Protein AF-A0A8S2TJJ0-F1 (afdb_monomer)

Radius of gyration: 12.27 Å; Cα contacts (8 Å, |Δi|>4): 51; chains: 1; bounding box: 29×28×30 Å

Solvent-accessible surface area (backbone atoms only — not comparable to full-atom values): 4089 Å² total; per-residue (Å²): 109,72,68,61,51,39,71,80,20,79,82,53,46,41,38,63,69,53,51,42,51,55,49,38,70,77,41,76,89,56,76,44,70,65,52,41,52,54,52,47,59,67,31,26,78,85,68,81,67,42,32,37,63,65,35,49,50,49,46,49,50,63,66,66,65,72,69,92,124

Structure (mmCIF, N/CA/C/O backbone):
data_AF-A0A8S2TJJ0-F1
#
_entry.id   AF-A0A8S2TJJ0-F1
#
loop_
_atom_site.group_PDB
_atom_site.id
_atom_site.type_symbol
_atom_site.label_atom_id
_atom_site.label_alt_id
_atom_site.label_comp_id
_atom_site.label_asym_id
_atom_site.label_entity_id
_atom_site.label_seq_id
_atom_site.pdbx_PDB_ins_code
_atom_site.Cartn_x
_atom_site.Cartn_y
_atom_site.Cartn_z
_atom_site.occupancy
_atom_site.B_iso_or_equiv
_atom_site.auth_seq_id
_atom_site.auth_comp_id
_atom_site.auth_asym_id
_atom_site.auth_atom_id
_atom_site.pdbx_PDB_model_num
ATOM 1 N N . MET A 1 1 ? 9.114 1.740 -13.733 1.00 58.78 1 MET A N 1
ATOM 2 C CA . MET A 1 1 ? 8.382 1.404 -12.489 1.00 58.78 1 MET A CA 1
ATOM 3 C C . MET A 1 1 ? 9.305 1.119 -11.304 1.00 58.78 1 MET A C 1
ATOM 5 O O . MET A 1 1 ? 9.185 1.830 -10.319 1.00 58.78 1 MET A O 1
ATOM 9 N N . ARG A 1 2 ? 10.285 0.202 -11.393 1.00 59.31 2 ARG A N 1
ATOM 10 C CA . ARG A 1 2 ? 11.180 -0.144 -10.260 1.00 59.31 2 ARG A CA 1
ATOM 11 C C . ARG A 1 2 ? 12.000 1.020 -9.678 1.00 59.31 2 ARG A C 1
ATOM 13 O O . ARG A 1 2 ? 12.101 1.156 -8.467 1.00 59.31 2 ARG A O 1
ATOM 20 N N . LEU A 1 3 ? 12.517 1.903 -10.534 1.00 61.41 3 LEU A N 1
ATOM 21 C CA . LEU A 1 3 ? 13.281 3.085 -10.105 1.00 61.41 3 LEU A CA 1
ATOM 22 C C . LEU A 1 3 ? 12.419 4.154 -9.418 1.00 61.41 3 LEU A C 1
ATOM 24 O O . LEU A 1 3 ? 12.910 4.846 -8.536 1.00 61.41 3 LEU A O 1
ATOM 28 N N . GLY A 1 4 ? 11.148 4.289 -9.812 1.00 67.25 4 GLY A N 1
ATOM 29 C CA . GLY A 1 4 ? 10.225 5.225 -9.163 1.00 67.25 4 GLY A CA 1
ATOM 30 C C . GLY A 1 4 ? 9.906 4.773 -7.741 1.00 67.25 4 GLY A C 1
ATOM 31 O O . GLY A 1 4 ? 10.009 5.559 -6.811 1.00 67.25 4 GLY A O 1
ATOM 32 N N . PHE A 1 5 ? 9.640 3.476 -7.574 1.00 68.62 5 PHE A N 1
ATOM 33 C CA . PHE A 1 5 ? 9.379 2.878 -6.268 1.00 68.62 5 PHE A CA 1
ATOM 34 C C . PHE A 1 5 ? 10.594 2.962 -5.333 1.00 68.62 5 PHE A C 1
ATOM 36 O O . PHE A 1 5 ? 10.456 3.401 -4.201 1.00 68.62 5 PHE A O 1
ATOM 43 N N . LEU A 1 6 ? 11.802 2.638 -5.812 1.00 69.62 6 LEU A N 1
ATOM 44 C CA . LEU A 1 6 ? 13.029 2.741 -5.004 1.00 69.62 6 LEU A CA 1
ATOM 45 C C . LEU A 1 6 ? 13.429 4.184 -4.662 1.00 69.62 6 LEU A C 1
ATOM 47 O O . LEU A 1 6 ? 14.120 4.406 -3.671 1.00 69.62 6 LEU A O 1
ATOM 51 N N . ARG A 1 7 ? 13.015 5.172 -5.465 1.00 69.25 7 ARG A N 1
ATOM 52 C CA . ARG A 1 7 ? 13.264 6.590 -5.171 1.00 69.25 7 ARG A CA 1
ATOM 53 C C . ARG A 1 7 ? 12.407 7.083 -4.008 1.00 69.25 7 ARG A C 1
ATOM 55 O O . ARG A 1 7 ? 12.897 7.845 -3.183 1.00 69.25 7 ARG A O 1
ATOM 62 N N . ASP A 1 8 ? 11.154 6.647 -3.952 1.00 68.00 8 ASP A N 1
ATOM 63 C CA . ASP A 1 8 ? 10.225 6.989 -2.873 1.00 68.00 8 ASP A CA 1
ATOM 64 C C . ASP A 1 8 ? 10.390 6.063 -1.650 1.00 68.00 8 ASP A C 1
ATOM 66 O O . ASP A 1 8 ? 10.111 6.459 -0.519 1.00 68.00 8 ASP A O 1
ATOM 70 N N . CYS A 1 9 ? 10.895 4.843 -1.853 1.00 70.00 9 CYS A N 1
ATOM 71 C CA . CYS A 1 9 ? 11.126 3.827 -0.826 1.00 70.00 9 CYS A CA 1
ATOM 72 C C . CYS A 1 9 ? 12.519 3.194 -0.9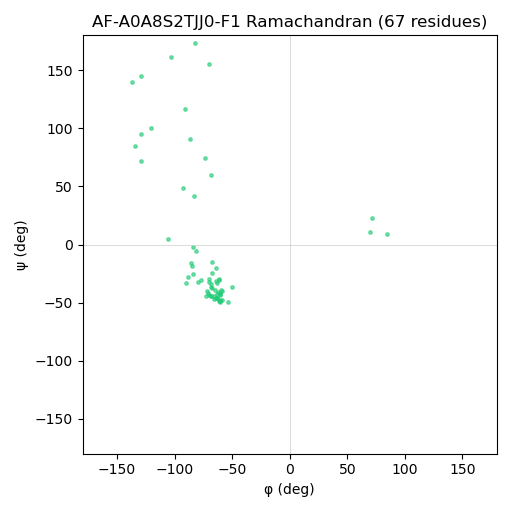89 1.00 70.00 9 CYS A C 1
ATOM 74 O O . CYS A 1 9 ? 12.650 2.120 -1.583 1.00 70.00 9 CYS A O 1
ATOM 76 N N . PRO A 1 10 ? 13.578 3.815 -0.435 1.00 71.62 10 PRO A N 1
ATOM 77 C CA . PRO A 1 10 ? 14.955 3.336 -0.589 1.00 71.62 10 PRO A CA 1
ATOM 78 C C . PRO A 1 10 ? 15.201 1.960 0.047 1.00 71.62 10 PRO A C 1
ATOM 80 O O . PRO A 1 10 ? 16.133 1.265 -0.346 1.00 71.62 10 PRO A O 1
ATOM 83 N N . ASN A 1 11 ? 14.341 1.540 0.982 1.00 74.50 11 ASN A N 1
ATOM 84 C CA . ASN A 1 11 ? 14.365 0.205 1.584 1.00 74.50 11 ASN A CA 1
ATOM 85 C C . ASN A 1 11 ? 13.636 -0.868 0.752 1.00 74.50 11 ASN A C 1
ATOM 87 O O . ASN A 1 11 ? 13.599 -2.024 1.163 1.00 74.50 11 ASN A O 1
ATOM 91 N N . GLY A 1 12 ? 13.024 -0.505 -0.382 1.00 78.31 12 GLY A N 1
ATOM 92 C CA . GLY A 1 12 ? 12.262 -1.436 -1.222 1.00 78.31 12 GLY A CA 1
ATOM 93 C C . GLY A 1 12 ? 10.946 -1.925 -0.608 1.00 78.31 12 GLY A C 1
ATOM 94 O O . GLY A 1 12 ? 10.337 -2.841 -1.151 1.00 78.31 12 GLY A O 1
ATOM 95 N N . LYS A 1 13 ? 10.510 -1.307 0.494 1.00 82.38 13 LYS A N 1
ATOM 96 C CA . LYS A 1 13 ? 9.257 -1.583 1.198 1.00 82.38 13 LYS A CA 1
ATOM 97 C C . LYS A 1 13 ? 8.501 -0.290 1.431 1.00 82.38 13 LYS A C 1
ATOM 99 O O . LYS A 1 13 ? 9.125 0.745 1.675 1.00 82.38 13 LYS A O 1
ATOM 104 N N . LEU A 1 14 ? 7.180 -0.372 1.364 1.00 84.75 14 LEU A N 1
ATOM 105 C CA . LEU A 1 14 ? 6.286 0.764 1.491 1.00 84.75 14 LEU A CA 1
ATOM 106 C C . LEU A 1 14 ? 5.354 0.531 2.682 1.00 84.75 14 LEU A C 1
ATOM 108 O O . LEU A 1 14 ? 4.382 -0.219 2.612 1.00 84.75 14 LEU A O 1
ATOM 112 N N . ASP A 1 15 ? 5.677 1.167 3.805 1.00 83.50 15 ASP A N 1
ATOM 113 C CA . ASP A 1 15 ? 4.896 1.049 5.034 1.00 83.50 15 ASP A CA 1
ATOM 114 C C . ASP A 1 15 ? 3.543 1.754 4.914 1.00 83.50 15 ASP A C 1
ATOM 116 O O . ASP A 1 15 ? 3.390 2.765 4.220 1.00 83.50 15 ASP A O 1
ATOM 120 N N . LYS A 1 16 ? 2.563 1.317 5.707 1.00 81.69 16 LYS A N 1
ATOM 121 C CA . LYS A 1 16 ? 1.205 1.891 5.738 1.00 81.69 16 LYS A CA 1
ATOM 122 C C . LYS A 1 16 ? 1.166 3.413 5.883 1.00 81.69 16 LYS A C 1
ATOM 124 O O . LYS A 1 16 ? 0.331 4.089 5.273 1.00 81.69 16 LYS A O 1
ATOM 129 N N . LYS A 1 17 ? 2.090 3.975 6.671 1.00 82.19 17 LYS A N 1
ATOM 130 C CA . LYS A 1 17 ? 2.242 5.430 6.832 1.00 82.19 17 LYS A CA 1
ATOM 131 C C . LYS A 1 17 ? 2.694 6.104 5.536 1.00 82.19 17 LYS A C 1
ATOM 133 O O . LYS A 1 17 ? 2.136 7.137 5.176 1.00 82.19 17 LYS A O 1
ATOM 138 N N . GLN A 1 18 ? 3.671 5.519 4.845 1.00 82.12 18 GLN A N 1
ATOM 139 C CA . GLN A 1 18 ? 4.182 6.034 3.576 1.00 82.12 18 GLN A CA 1
ATOM 140 C C . GLN A 1 18 ? 3.135 5.895 2.474 1.00 82.12 18 GLN A C 1
ATOM 142 O O . GLN A 1 18 ? 2.866 6.876 1.789 1.00 82.12 18 GLN A O 1
ATOM 147 N N . PHE A 1 19 ? 2.455 4.748 2.382 1.00 82.06 19 PHE A N 1
ATOM 148 C CA . PHE A 1 19 ? 1.344 4.538 1.448 1.00 82.06 19 PHE A CA 1
ATOM 149 C C . PHE A 1 19 ? 0.275 5.619 1.602 1.00 82.06 19 PHE A C 1
ATOM 151 O O . PHE A 1 19 ? -0.107 6.277 0.637 1.00 82.06 19 PHE A O 1
ATOM 158 N N . THR A 1 20 ? -0.148 5.870 2.842 1.00 81.12 20 THR A N 1
ATOM 159 C CA . THR A 1 20 ? -1.160 6.887 3.143 1.00 81.12 20 THR A CA 1
ATOM 160 C C . THR A 1 20 ? -0.673 8.298 2.805 1.00 81.12 20 THR A C 1
ATOM 162 O O . THR A 1 20 ? -1.450 9.105 2.297 1.00 81.12 20 THR A O 1
ATOM 165 N N . ALA A 1 21 ? 0.598 8.617 3.069 1.00 80.69 21 ALA A N 1
ATOM 166 C CA . ALA A 1 21 ? 1.179 9.922 2.753 1.00 80.69 21 ALA A CA 1
ATOM 167 C C . ALA A 1 21 ? 1.249 10.165 1.238 1.00 80.69 21 ALA A C 1
ATOM 169 O O . ALA A 1 21 ? 0.798 11.207 0.763 1.00 80.69 21 ALA A O 1
ATOM 170 N N . VAL A 1 22 ? 1.736 9.177 0.483 1.00 79.31 22 VAL A N 1
ATOM 171 C CA . VAL A 1 22 ? 1.792 9.209 -0.982 1.00 79.31 22 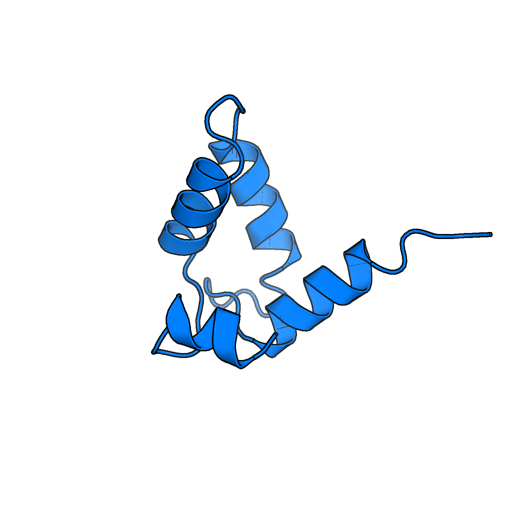VAL A CA 1
ATOM 172 C C . VAL A 1 22 ? 0.379 9.354 -1.550 1.00 79.31 22 VAL A C 1
ATOM 174 O O . VAL A 1 22 ? 0.120 10.258 -2.340 1.00 79.31 22 VAL A O 1
ATOM 177 N N . TYR A 1 23 ? -0.578 8.551 -1.082 1.00 77.31 23 TYR A N 1
ATOM 178 C CA . TYR A 1 23 ? -1.964 8.607 -1.551 1.00 77.31 23 TYR A CA 1
ATOM 179 C C . TYR A 1 23 ? -2.640 9.956 -1.257 1.00 77.31 23 TYR A C 1
ATOM 181 O O . TYR A 1 23 ? -3.319 10.509 -2.122 1.00 77.31 23 TYR A O 1
ATOM 189 N N . LYS A 1 24 ? -2.417 10.537 -0.069 1.00 77.06 24 LYS A N 1
ATOM 190 C CA . LYS A 1 24 ? -2.902 11.885 0.286 1.00 77.06 24 LYS A CA 1
ATOM 191 C C . LYS A 1 24 ? -2.275 12.984 -0.572 1.00 77.06 24 LYS A C 1
ATOM 193 O O . LYS A 1 24 ? -2.937 13.982 -0.831 1.00 77.06 24 LYS A O 1
ATOM 198 N N . GLN A 1 25 ? -1.034 12.808 -1.027 1.00 77.00 25 GLN A N 1
ATOM 199 C CA . GLN A 1 25 ? -0.378 13.756 -1.930 1.00 77.00 25 GLN A CA 1
ATOM 200 C C . GLN A 1 25 ? -1.025 13.761 -3.323 1.00 77.00 25 GLN A C 1
ATOM 202 O O . GLN A 1 25 ? -1.159 14.821 -3.928 1.00 77.00 25 GLN A O 1
ATOM 207 N N . PHE A 1 26 ? -1.461 12.598 -3.815 1.00 71.56 26 PHE A N 1
ATOM 208 C CA . PHE A 1 26 ? -2.170 12.487 -5.095 1.00 71.56 26 PHE A CA 1
ATOM 209 C C . PHE A 1 26 ? -3.657 12.861 -4.998 1.00 71.56 26 PHE A C 1
ATOM 211 O O . PHE A 1 26 ? -4.206 13.422 -5.942 1.00 71.56 26 PHE A O 1
ATOM 218 N N . TYR A 1 27 ? -4.299 12.601 -3.854 1.00 69.94 27 TYR A N 1
ATOM 219 C CA . TYR A 1 27 ? -5.724 12.862 -3.620 1.00 69.94 27 TYR A CA 1
ATOM 220 C C . TYR A 1 27 ? -5.955 13.651 -2.317 1.00 69.94 27 TYR A C 1
ATOM 222 O O . TYR A 1 27 ? -6.480 13.105 -1.339 1.00 69.94 27 TYR A O 1
ATOM 230 N N . PRO A 1 28 ? -5.604 14.950 -2.287 1.00 68.94 28 PRO A N 1
ATOM 231 C CA . PRO A 1 28 ? -5.652 15.772 -1.072 1.00 68.94 28 PRO A CA 1
ATOM 232 C C . PRO A 1 28 ? -7.070 16.039 -0.538 1.00 68.94 28 PRO A C 1
ATOM 234 O O . PRO A 1 28 ? -7.227 16.459 0.605 1.00 68.94 28 PRO A O 1
ATOM 237 N N . THR A 1 29 ? -8.111 15.800 -1.337 1.00 62.00 29 THR A N 1
ATOM 238 C CA . THR A 1 29 ? -9.509 16.153 -1.032 1.00 62.00 29 THR A CA 1
ATOM 239 C C . THR A 1 29 ? -10.402 14.964 -0.643 1.00 62.00 29 THR A C 1
ATOM 241 O O . THR A 1 29 ? -11.601 15.145 -0.433 1.00 62.00 29 THR A O 1
ATOM 244 N N . GLY A 1 30 ? -9.858 13.747 -0.518 1.00 61.34 30 GLY A N 1
ATOM 245 C CA . GLY A 1 30 ? -10.635 12.528 -0.242 1.00 61.34 30 GLY A CA 1
ATOM 246 C C . GLY A 1 30 ? -10.572 12.024 1.207 1.00 61.34 30 GLY A C 1
ATOM 247 O O . GLY A 1 30 ? -9.627 12.310 1.942 1.00 61.34 30 GLY A O 1
ATOM 248 N N . LYS A 1 31 ? -11.540 11.172 1.603 1.00 65.38 31 LYS A N 1
ATOM 249 C CA . LYS A 1 31 ? -11.484 10.317 2.815 1.00 65.38 31 LYS A CA 1
ATOM 250 C C . LYS A 1 31 ? -10.421 9.217 2.649 1.00 65.38 31 LYS A C 1
ATOM 252 O O . LYS A 1 31 ? -10.721 8.023 2.674 1.00 65.38 31 LYS A O 1
ATOM 257 N N . ALA A 1 32 ? -9.178 9.638 2.439 1.00 67.50 32 ALA A N 1
ATOM 258 C CA . ALA A 1 32 ? -8.054 8.777 2.118 1.00 67.50 32 ALA A CA 1
ATOM 259 C C . ALA A 1 32 ? -7.768 7.770 3.234 1.00 67.50 32 ALA A C 1
ATOM 261 O O . ALA A 1 32 ? -7.346 6.674 2.927 1.00 67.50 32 ALA A O 1
ATOM 262 N N . ASP A 1 33 ? -8.045 8.085 4.501 1.00 71.62 33 ASP A N 1
ATOM 263 C CA . ASP A 1 33 ? -7.703 7.203 5.626 1.00 71.62 33 ASP A CA 1
ATOM 264 C C . ASP A 1 33 ? -8.383 5.825 5.555 1.00 71.62 33 ASP A C 1
ATOM 266 O O . ASP A 1 33 ? -7.712 4.796 5.627 1.00 71.62 33 ASP A O 1
ATOM 270 N N . ASN A 1 34 ? -9.703 5.785 5.336 1.00 76.38 34 ASN A N 1
ATOM 271 C CA . ASN A 1 34 ? -10.414 4.509 5.228 1.00 76.38 34 ASN A CA 1
ATOM 272 C C . ASN A 1 34 ? -10.042 3.780 3.937 1.00 76.38 34 ASN A C 1
ATOM 274 O O . ASN A 1 34 ? -9.786 2.581 3.975 1.00 76.38 34 ASN A O 1
ATOM 278 N N . PHE A 1 35 ? -9.974 4.495 2.811 1.00 80.06 35 PHE A N 1
ATOM 279 C CA . PHE A 1 35 ? -9.613 3.886 1.532 1.00 80.06 35 PHE A CA 1
ATOM 280 C C . PHE A 1 35 ? -8.190 3.323 1.556 1.00 80.06 35 PHE A C 1
ATOM 282 O O . PHE A 1 35 ? -7.986 2.178 1.178 1.00 80.06 35 PHE A O 1
ATOM 289 N N . CYS A 1 36 ? -7.224 4.084 2.074 1.00 81.62 36 CYS A N 1
ATOM 290 C CA . CYS A 1 36 ? -5.843 3.642 2.223 1.00 81.62 36 CYS A CA 1
ATOM 291 C C . CYS A 1 36 ? -5.762 2.416 3.112 1.00 81.62 36 CYS A C 1
ATOM 293 O O . CYS A 1 36 ? -4.993 1.518 2.811 1.00 81.62 36 CYS A O 1
ATOM 295 N N . LYS A 1 37 ? -6.562 2.343 4.181 1.00 82.06 37 LYS A N 1
ATOM 296 C CA . LYS A 1 37 ? -6.587 1.161 5.038 1.00 82.06 37 LYS A CA 1
ATOM 297 C C . LYS A 1 37 ? 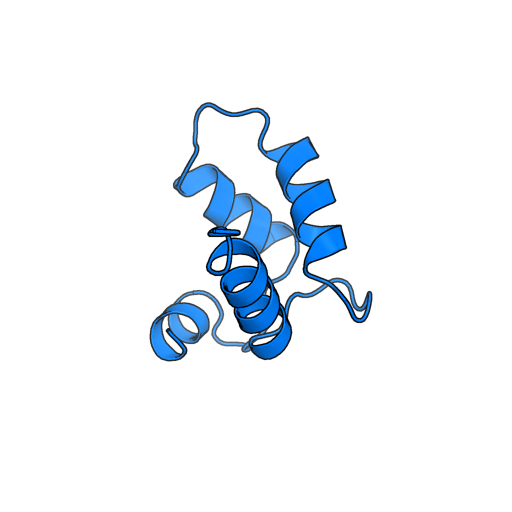-7.027 -0.088 4.271 1.00 82.06 37 LYS A C 1
ATOM 299 O O . LYS A 1 37 ? -6.339 -1.091 4.388 1.00 82.06 37 LYS A O 1
ATOM 304 N N . TYR A 1 38 ? -8.120 -0.019 3.510 1.00 83.44 38 TYR A N 1
ATOM 305 C CA . TYR A 1 38 ? -8.620 -1.164 2.736 1.00 83.44 38 TYR A CA 1
ATOM 306 C C . TYR A 1 38 ? -7.725 -1.512 1.542 1.00 83.44 38 TYR A C 1
ATOM 308 O O . TYR A 1 38 ? -7.454 -2.683 1.306 1.00 83.44 38 TYR A O 1
ATOM 316 N N . ALA A 1 39 ? -7.234 -0.506 0.816 1.00 83.56 39 ALA A N 1
ATOM 317 C CA . ALA A 1 39 ? -6.314 -0.703 -0.299 1.00 83.56 39 ALA A CA 1
ATOM 318 C C . ALA A 1 39 ? -4.995 -1.318 0.177 1.00 83.56 39 ALA A C 1
ATOM 320 O O . ALA A 1 39 ? -4.505 -2.254 -0.437 1.00 83.56 39 ALA A O 1
ATOM 321 N N . PHE A 1 40 ? -4.465 -0.846 1.309 1.00 85.88 40 PHE A N 1
ATOM 322 C CA . PHE A 1 40 ? -3.262 -1.412 1.907 1.00 85.88 40 PHE A CA 1
ATOM 323 C C . PHE A 1 40 ? -3.462 -2.880 2.279 1.00 85.88 40 PHE A C 1
ATOM 325 O O . PHE A 1 40 ? -2.645 -3.697 1.901 1.00 85.88 40 PHE A O 1
ATOM 332 N N . ASP A 1 41 ? -4.570 -3.214 2.945 1.00 85.88 41 ASP A N 1
ATOM 333 C CA . ASP A 1 41 ? -4.911 -4.597 3.319 1.00 85.88 41 ASP A CA 1
ATOM 334 C C . ASP A 1 41 ? -5.083 -5.515 2.094 1.00 85.88 41 ASP A C 1
ATOM 336 O O . ASP A 1 41 ? -4.806 -6.703 2.150 1.00 85.88 41 ASP A O 1
ATOM 340 N N . THR A 1 42 ? -5.521 -4.952 0.964 1.00 86.06 42 THR A N 1
ATOM 341 C CA . THR A 1 42 ? -5.665 -5.690 -0.301 1.00 86.06 42 THR A CA 1
ATOM 342 C C . THR A 1 42 ? -4.322 -5.907 -1.001 1.00 86.06 42 THR A C 1
ATOM 344 O O . THR A 1 42 ? -4.161 -6.878 -1.734 1.00 86.06 42 THR A O 1
ATOM 347 N N . PHE A 1 43 ? -3.376 -4.982 -0.832 1.00 85.38 43 PHE A N 1
ATOM 348 C CA . PHE A 1 43 ? -2.069 -5.029 -1.489 1.00 85.38 43 PHE A CA 1
ATOM 349 C C . PHE A 1 43 ? -1.025 -5.789 -0.661 1.00 85.38 43 PHE A C 1
ATOM 351 O O . PHE A 1 43 ? -0.184 -6.454 -1.252 1.00 85.38 43 PHE A O 1
ATOM 358 N N . ASP A 1 44 ? -1.107 -5.718 0.669 1.00 88.56 44 ASP A N 1
ATOM 359 C CA . ASP A 1 44 ? -0.321 -6.487 1.645 1.00 88.56 44 ASP A CA 1
ATOM 360 C C . ASP A 1 44 ? -0.819 -7.942 1.683 1.00 88.56 44 ASP A C 1
ATOM 362 O O . ASP A 1 44 ? -1.563 -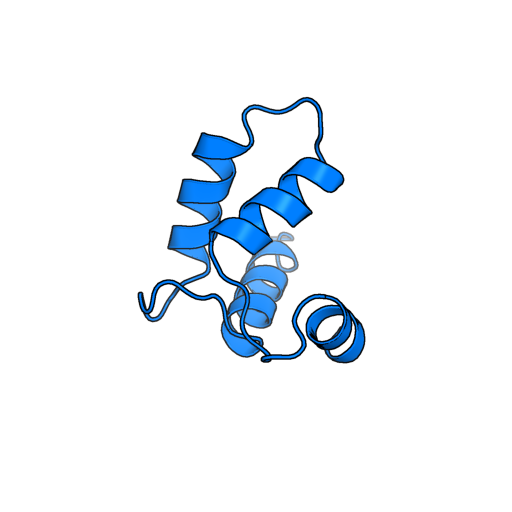8.362 2.571 1.00 88.56 44 ASP A O 1
ATOM 366 N N . ALA A 1 45 ? -0.478 -8.702 0.643 1.00 84.50 45 ALA A N 1
ATOM 367 C CA . ALA A 1 45 ? -0.951 -10.068 0.448 1.00 84.50 45 ALA A CA 1
ATOM 368 C C . ALA A 1 45 ? -0.336 -11.039 1.464 1.00 84.50 45 ALA A C 1
ATOM 370 O O . ALA A 1 45 ? -0.949 -12.057 1.802 1.00 84.50 45 ALA A O 1
ATOM 371 N N . ASN A 1 46 ? 0.879 -10.745 1.930 1.00 87.12 46 ASN A N 1
ATOM 372 C CA . ASN A 1 46 ? 1.582 -11.545 2.926 1.00 87.12 46 ASN A CA 1
ATOM 373 C C . ASN A 1 46 ? 1.211 -11.164 4.380 1.00 87.12 46 ASN A C 1
ATOM 375 O O . ASN A 1 46 ? 1.443 -11.968 5.288 1.00 87.12 46 ASN A O 1
ATOM 379 N N . GLY A 1 47 ? 0.591 -9.998 4.600 1.00 85.12 47 GLY A N 1
ATOM 380 C CA . GLY A 1 47 ? 0.151 -9.514 5.907 1.00 85.12 47 GLY A CA 1
ATOM 381 C C . GLY A 1 47 ? 1.296 -9.090 6.831 1.00 85.12 47 GLY A C 1
ATOM 382 O O . GLY A 1 47 ? 1.129 -9.121 8.056 1.00 85.12 47 GLY A O 1
ATOM 383 N N . ASP A 1 48 ? 2.468 -8.747 6.289 1.00 88.19 48 ASP A N 1
ATOM 384 C CA . ASP A 1 48 ? 3.649 -8.348 7.061 1.00 88.19 48 ASP A CA 1
ATOM 385 C C . ASP A 1 48 ? 3.600 -6.874 7.505 1.00 88.19 48 ASP A C 1
ATOM 387 O O . ASP A 1 48 ? 4.434 -6.428 8.303 1.00 88.19 48 ASP A O 1
ATOM 391 N N . GLY A 1 49 ? 2.581 -6.131 7.058 1.00 86.75 49 GLY A N 1
ATOM 392 C CA . GLY A 1 49 ? 2.375 -4.725 7.381 1.00 86.75 49 GLY A CA 1
ATOM 393 C C . GLY A 1 49 ? 3.162 -3.763 6.489 1.00 86.75 49 GLY A C 1
ATOM 394 O O . GLY A 1 49 ? 3.172 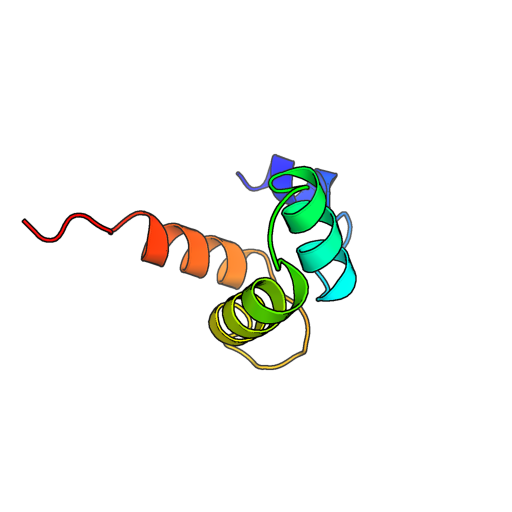-2.557 6.772 1.00 86.75 49 GLY A O 1
ATOM 395 N N . SER A 1 50 ? 3.792 -4.258 5.423 1.00 88.25 50 SER A N 1
ATOM 396 C CA . SER A 1 50 ? 4.534 -3.497 4.422 1.00 88.25 50 SER A CA 1
ATOM 397 C C . SER A 1 50 ? 4.223 -4.004 3.014 1.00 88.25 50 SER A C 1
ATOM 399 O O . SER A 1 50 ? 4.153 -5.196 2.793 1.00 88.25 50 SER A O 1
ATOM 401 N N . ILE A 1 51 ? 4.074 -3.100 2.045 1.00 87.94 51 ILE A N 1
ATOM 402 C CA . ILE A 1 51 ? 3.916 -3.505 0.642 1.00 87.94 51 ILE A CA 1
ATOM 403 C C . ILE A 1 51 ? 5.304 -3.557 0.014 1.00 87.94 51 ILE A C 1
ATOM 405 O O . ILE A 1 51 ? 5.987 -2.525 -0.083 1.00 87.94 51 ILE A O 1
ATOM 409 N N . ASP A 1 52 ? 5.737 -4.736 -0.407 1.00 87.88 52 ASP A N 1
ATOM 410 C CA . ASP A 1 52 ? 6.974 -4.890 -1.165 1.00 87.88 52 ASP A CA 1
ATOM 411 C C . ASP A 1 52 ? 6.783 -4.600 -2.666 1.00 87.88 52 ASP A C 1
ATOM 413 O O . ASP A 1 52 ? 5.693 -4.298 -3.156 1.00 87.88 52 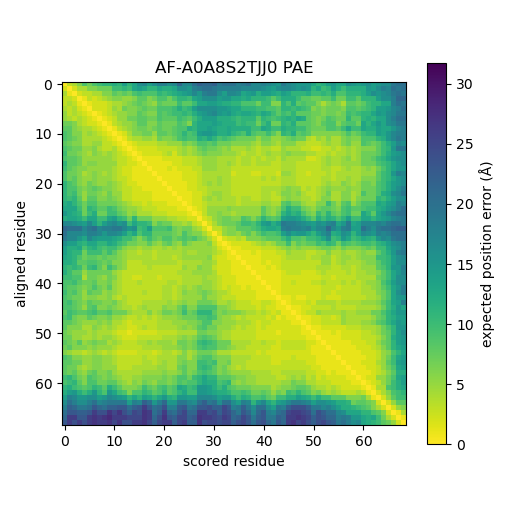ASP A O 1
ATOM 417 N N . PHE A 1 53 ? 7.885 -4.588 -3.418 1.00 82.94 53 PHE A N 1
ATOM 418 C CA . PHE A 1 53 ? 7.827 -4.246 -4.839 1.00 82.94 53 PHE A CA 1
ATOM 419 C C . PHE A 1 53 ? 6.999 -5.246 -5.662 1.00 82.94 53 PHE A C 1
ATOM 421 O O . PHE A 1 53 ? 6.369 -4.838 -6.642 1.00 82.94 53 PHE A O 1
ATOM 428 N N . ASP A 1 54 ? 7.010 -6.527 -5.292 1.00 85.81 54 ASP A N 1
ATOM 429 C CA . ASP A 1 54 ? 6.260 -7.569 -5.987 1.00 85.81 54 ASP A CA 1
ATOM 430 C C . ASP A 1 54 ? 4.765 -7.426 -5.694 1.00 85.81 54 ASP A C 1
ATOM 432 O O . ASP A 1 54 ? 3.963 -7.415 -6.626 1.00 85.81 54 ASP A O 1
ATOM 436 N N . GLU A 1 55 ? 4.394 -7.185 -4.438 1.00 87.88 55 GLU A N 1
ATOM 437 C CA . GLU A 1 55 ? 3.021 -6.875 -4.025 1.00 87.88 55 GLU A CA 1
ATOM 438 C C . GLU A 1 55 ? 2.485 -5.598 -4.679 1.00 87.88 55 GLU A C 1
ATOM 440 O O . GLU A 1 55 ? 1.371 -5.574 -5.209 1.00 87.88 55 GLU A O 1
ATOM 445 N N . PHE A 1 56 ? 3.304 -4.546 -4.740 1.00 83.06 56 PHE A N 1
ATOM 446 C CA . PHE A 1 56 ? 2.963 -3.317 -5.452 1.00 83.06 56 PHE A CA 1
ATOM 447 C C . PHE A 1 56 ? 2.728 -3.572 -6.946 1.00 83.06 56 PHE A C 1
ATOM 449 O O . PHE A 1 56 ? 1.784 -3.041 -7.533 1.00 83.06 56 PHE A O 1
ATOM 456 N N . LEU A 1 57 ? 3.571 -4.388 -7.584 1.00 82.56 57 LEU A N 1
ATOM 457 C CA . LEU A 1 57 ? 3.415 -4.731 -8.995 1.00 82.56 57 LEU A CA 1
ATOM 458 C C . LEU A 1 57 ? 2.168 -5.591 -9.230 1.00 82.56 57 LEU A C 1
ATOM 460 O O . LEU A 1 57 ? 1.478 -5.387 -10.228 1.00 82.56 57 LEU A O 1
ATOM 464 N N . LEU A 1 58 ? 1.860 -6.509 -8.313 1.00 83.19 58 LEU A N 1
ATOM 465 C CA . LEU A 1 58 ? 0.667 -7.348 -8.357 1.00 83.19 58 LEU A CA 1
ATOM 466 C C . LEU A 1 58 ? -0.601 -6.497 -8.242 1.00 83.19 58 LEU A C 1
ATOM 468 O O . LEU A 1 58 ? -1.512 -6.640 -9.054 1.00 83.19 58 LEU A O 1
ATOM 472 N N . ALA A 1 59 ? -0.615 -5.556 -7.299 1.00 79.88 59 ALA A N 1
ATOM 473 C CA . ALA A 1 59 ? -1.682 -4.582 -7.103 1.00 79.88 59 ALA A CA 1
ATOM 474 C C . ALA A 1 59 ? -1.917 -3.722 -8.351 1.00 79.88 59 ALA A C 1
ATOM 476 O O . ALA A 1 59 ? -3.056 -3.578 -8.803 1.00 79.88 59 ALA A O 1
ATOM 477 N N . ILE A 1 60 ? -0.840 -3.193 -8.943 1.00 77.50 60 ILE A N 1
ATOM 478 C CA . ILE A 1 60 ? -0.895 -2.433 -10.197 1.00 77.50 60 ILE A CA 1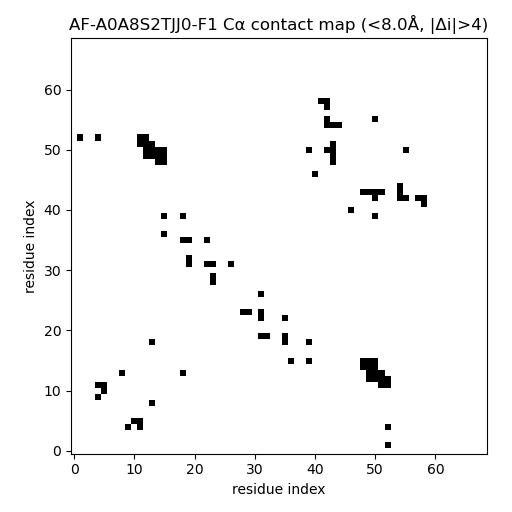
ATOM 479 C C . ILE A 1 60 ? -1.394 -3.326 -11.334 1.00 77.50 60 ILE A C 1
ATOM 481 O O . ILE A 1 60 ? -2.278 -2.909 -12.070 1.00 77.50 60 ILE A O 1
ATOM 485 N N . SER A 1 61 ? -0.890 -4.553 -11.475 1.00 76.88 61 SER A N 1
ATOM 486 C CA . SER A 1 61 ? -1.329 -5.499 -12.510 1.00 76.88 61 SER A CA 1
ATOM 487 C C . SER A 1 61 ? -2.819 -5.835 -12.384 1.00 76.88 61 SER A C 1
ATOM 489 O O . SER A 1 61 ? -3.535 -5.825 -13.384 1.00 76.88 61 SER A O 1
ATOM 491 N N . ALA A 1 62 ? -3.302 -6.042 -11.156 1.00 70.94 62 ALA A N 1
ATOM 492 C CA . ALA A 1 62 ? -4.699 -6.334 -10.853 1.00 70.94 62 ALA A CA 1
ATOM 493 C C . ALA A 1 62 ? -5.632 -5.140 -11.114 1.00 70.94 62 ALA A C 1
ATOM 495 O O . ALA A 1 62 ? -6.763 -5.335 -11.543 1.00 70.94 62 ALA A O 1
ATOM 496 N N . THR A 1 63 ? -5.165 -3.905 -10.902 1.00 70.19 63 THR A N 1
ATOM 497 C CA . THR A 1 63 ? -5.929 -2.690 -11.250 1.00 70.19 63 THR A CA 1
ATOM 498 C C . THR A 1 63 ? -5.755 -2.251 -12.706 1.00 70.19 63 THR A C 1
ATOM 500 O O . THR A 1 63 ? -6.594 -1.510 -13.209 1.00 70.19 63 THR A O 1
ATOM 503 N N . SER A 1 64 ? -4.708 -2.713 -13.398 1.00 61.47 64 SER A N 1
ATOM 504 C CA . SER A 1 64 ? -4.436 -2.401 -14.811 1.00 61.47 64 SER A CA 1
ATOM 505 C C . SER A 1 64 ? -5.106 -3.381 -15.779 1.00 61.47 64 SER A C 1
ATOM 507 O O . SER A 1 64 ? -5.450 -2.976 -16.882 1.00 61.47 64 SER A O 1
ATOM 509 N N . HIS A 1 65 ? -5.354 -4.636 -15.379 1.00 53.44 65 HIS A N 1
ATOM 510 C CA . HIS A 1 65 ? -6.206 -5.588 -16.117 1.00 53.44 65 HIS A CA 1
ATOM 511 C C . HIS A 1 65 ? -7.699 -5.396 -15.798 1.00 53.44 65 HIS A C 1
ATOM 513 O O . HIS A 1 65 ? -8.454 -6.348 -15.618 1.00 53.44 65 HIS A O 1
ATOM 519 N N . GLY A 1 66 ? -8.122 -4.137 -15.718 1.00 47.94 66 GLY A N 1
ATOM 520 C CA . GLY A 1 66 ? -9.519 -3.733 -15.649 1.00 47.94 66 GLY A CA 1
ATOM 521 C C . GLY A 1 66 ? -10.095 -3.440 -17.032 1.00 47.94 66 GLY A C 1
ATOM 522 O O . GLY A 1 66 ? -10.706 -2.397 -17.198 1.00 47.94 66 GLY A O 1
ATOM 523 N N . ASP A 1 67 ? -9.889 -4.333 -17.999 1.00 44.00 67 ASP A N 1
ATOM 524 C CA . ASP A 1 67 ? -10.757 -4.449 -19.173 1.00 44.00 67 ASP A CA 1
ATOM 525 C C . ASP A 1 67 ? -11.137 -5.927 -19.271 1.00 44.00 67 ASP A C 1
ATOM 527 O O . ASP A 1 67 ? -10.369 -6.779 -19.720 1.00 44.00 67 ASP A O 1
ATOM 531 N N . ILE A 1 68 ? -12.298 -6.233 -18.695 1.00 47.81 68 ILE A N 1
ATOM 532 C CA . ILE A 1 68 ? -13.072 -7.405 -19.072 1.00 47.81 68 ILE A CA 1
ATOM 533 C C . ILE A 1 68 ? -13.919 -6.924 -20.251 1.00 47.81 68 ILE A C 1
ATOM 535 O O . ILE A 1 68 ? -15.008 -6.389 -20.042 1.00 47.81 68 ILE A O 1
ATOM 539 N N . ASP A 1 69 ? -13.378 -7.083 -21.452 1.00 38.81 69 ASP A N 1
ATOM 540 C CA . ASP A 1 69 ? -14.136 -7.340 -22.679 1.00 38.81 69 ASP A CA 1
ATOM 541 C C . ASP A 1 69 ? -13.432 -8.467 -23.446 1.00 38.81 69 ASP A C 1
ATOM 543 O O . ASP A 1 69 ? -12.219 -8.327 -23.736 1.00 38.81 69 ASP A O 1
#

Sequence (69 aa):
MRLGFLRDCPNGKLDKKQFTAVYKQFYPTGKADNFCKYAFDTFDANGDGSIDFDEFLLAISATSHGDID

pLDDT: mean 75.29, 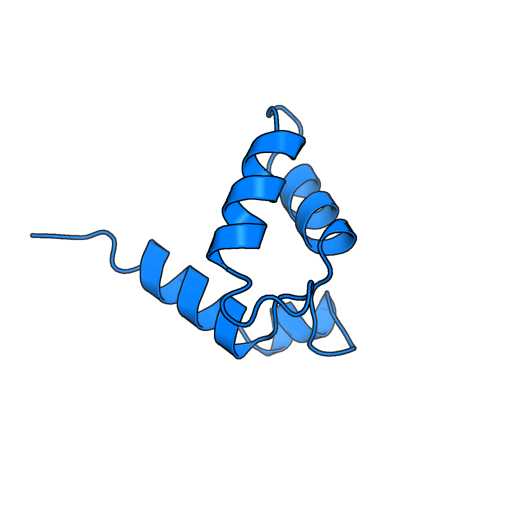std 11.51, range [38.81, 88.56]

Secondary structure (DSSP, 8-state):
-HHHHHHH-TTSEEEHHHHHHHHHHH-TTS-HHHHHHHHHHHH-SS-SSEEEHHHHHHHHHHHH-----

Mean predicted aligned error: 7.58 Å

Foldseek 3Di:
DQVVQCVLPVVQKAALV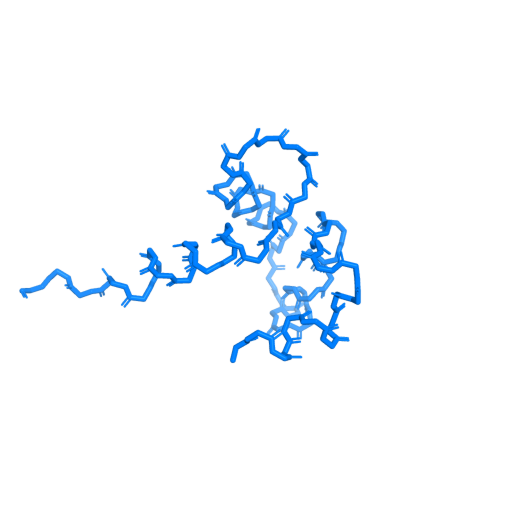NQLVVVCVVVVPDPSPVVSVVLQVVLPPVPPRIRGPVSVVVSVVVVVPPDPD

Nearest PDB structures (foldseek):
  1bjf-assembly1_B  TM=9.216E-01  e=8.315E-06  Bos taurus
  4by5-assembly2_A-3  TM=9.221E-01  e=2.632E-05  Drosophila melanogaster
  8alm-assembly1_B  TM=9.218E-01  e=3.225E-05  Homo sapiens
  7ukh-assembly1_I  TM=9.228E-01  e=1.432E-04  Homo sapiens
  2lcp-assembly1_A  TM=7.674E-01  e=5.182E-05  Homo sapiens

InterPro domains:
  IPR002048 EF-hand domain [PF00036] (36-61)
  IPR002048 EF-hand domain [PS50222] (31-66)
  IPR002048 EF-hand domain [SM00054] (35-63)
  IPR011992 EF-hand domain pair [SSF47473] (5-67)
  IPR018247 EF-Hand 1, calcium-binding site [PS00018] (44-56)
  IPR028846 Recoverin family [PTHR23055] (4-68)

Organism: NCBI:txid392030